Protein AF-A0A0C2BXF1-F1 (afdb_monomer_lite)

pLDDT: mean 70.42, std 20.25, range [36.38, 96.0]

Secondary structure (DSSP, 8-state):
----------PPP--PPPP-PPPP----PPP--------------------SS-SS-----HHHHHHTPEEEEEEETTEEEEEEE-SS---HHHHHHHHHHH-TTS-HHHHTSTT-EEEEE--GGG-EEEEEE--

InterPro domains:
  IPR051825 SRC Kinase Signaling Inhibitor [PTHR22741] (49-134)

Foldseek 3Di:
DDDDDDDDDDDDDDDDDDDDDDDDDDDDDDDDDDDDDDPPDDDDDDPPPDPPDDDDDDPDPPVVQQVQWAWAWEDEPNDIDIDIHGNDDPDVVSVLVRCVVGPVVDDSVNCPDPQWDWDWDDQDVNHTYIYIDHD

Structure (mmCIF, N/CA/C/O backbone):
data_AF-A0A0C2BXF1-F1
#
_entry.id   AF-A0A0C2BXF1-F1
#
loop_
_atom_site.group_PDB
_atom_site.id
_atom_site.type_symbol
_atom_site.label_atom_id
_atom_site.label_alt_id
_atom_site.label_comp_id
_atom_site.label_asym_id
_atom_site.label_entity_id
_atom_site.label_seq_id
_atom_site.pdbx_PDB_ins_code
_atom_site.Cartn_x
_atom_site.Cartn_y
_atom_site.Cartn_z
_atom_site.occupancy
_atom_site.B_iso_or_equiv
_atom_site.auth_seq_id
_atom_site.auth_comp_id
_atom_site.auth_asym_id
_atom_site.auth_atom_id
_atom_site.pdbx_PDB_model_num
ATOM 1 N N . ASN A 1 1 ? -12.250 -47.777 46.519 1.00 49.81 1 ASN A N 1
ATOM 2 C CA . ASN A 1 1 ? -12.717 -49.164 46.367 1.00 49.81 1 ASN A CA 1
ATOM 3 C C . ASN A 1 1 ? -14.149 -49.230 46.860 1.00 49.81 1 ASN A C 1
ATOM 5 O O . ASN A 1 1 ? -14.345 -49.564 48.015 1.00 49.81 1 ASN A O 1
ATOM 9 N N . ASP A 1 2 ? -15.099 -48.815 46.026 1.00 47.81 2 ASP A N 1
ATOM 10 C CA . ASP 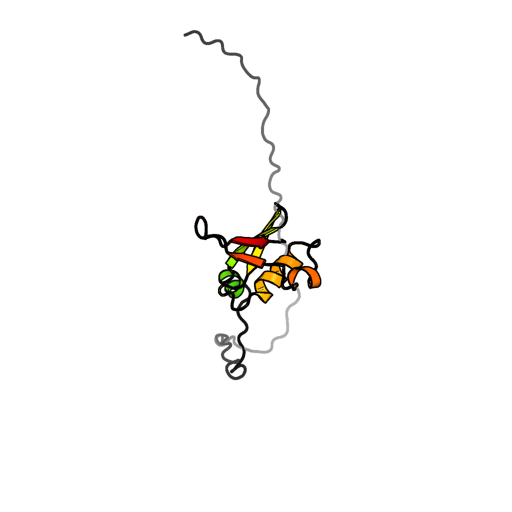A 1 2 ? -16.457 -49.367 46.002 1.00 47.81 2 ASP A CA 1
ATOM 11 C C . ASP A 1 2 ? -17.125 -48.892 44.705 1.00 47.81 2 ASP A C 1
ATOM 13 O O . ASP A 1 2 ? -17.024 -47.720 44.339 1.00 47.81 2 ASP A O 1
ATOM 17 N N . HIS A 1 3 ? -17.657 -49.844 43.951 1.00 48.81 3 HIS A N 1
ATOM 18 C CA . HIS A 1 3 ? -18.073 -49.737 42.558 1.00 48.81 3 HIS A CA 1
ATOM 19 C C . HIS A 1 3 ? -19.592 -49.927 42.554 1.00 48.81 3 HIS A C 1
ATOM 21 O O . HIS A 1 3 ? -20.060 -51.006 42.902 1.00 48.81 3 HIS A O 1
ATOM 27 N N . ALA A 1 4 ? -20.359 -48.898 42.189 1.00 52.78 4 ALA A N 1
ATOM 28 C CA . ALA A 1 4 ? -21.810 -49.002 42.044 1.00 52.78 4 ALA A CA 1
ATOM 29 C C . ALA A 1 4 ? -22.201 -48.688 40.598 1.00 52.78 4 ALA A C 1
ATOM 31 O O . ALA A 1 4 ? -22.367 -47.545 40.176 1.00 52.78 4 ALA A O 1
ATOM 32 N N . GLU A 1 5 ? -22.268 -49.785 39.861 1.00 48.28 5 GLU A N 1
ATOM 33 C CA . GLU A 1 5 ? -22.801 -50.001 38.528 1.00 48.28 5 GLU A CA 1
ATOM 34 C C . GLU A 1 5 ? -24.250 -49.496 38.418 1.00 48.28 5 GLU A C 1
ATOM 36 O O . GLU A 1 5 ? -25.149 -50.016 39.075 1.00 48.28 5 GLU A O 1
ATOM 41 N N . TYR A 1 6 ? -24.492 -48.495 37.568 1.00 50.34 6 TYR A N 1
ATOM 42 C CA . TYR A 1 6 ? -25.829 -48.215 37.046 1.00 50.34 6 TYR A CA 1
ATOM 43 C C . TYR A 1 6 ? -25.858 -48.599 35.570 1.00 50.34 6 TYR A C 1
ATOM 45 O O . TYR A 1 6 ? -25.174 -48.017 34.730 1.00 50.34 6 TYR A O 1
ATOM 53 N N . ALA A 1 7 ? -26.633 -49.646 35.302 1.00 50.22 7 ALA A N 1
ATOM 54 C CA . ALA A 1 7 ? -26.867 -50.240 34.002 1.00 50.22 7 ALA A CA 1
ATOM 55 C C . ALA A 1 7 ? -27.595 -49.267 33.057 1.00 50.22 7 ALA A C 1
ATOM 57 O O . ALA A 1 7 ? -28.683 -48.785 33.371 1.00 50.22 7 ALA A O 1
ATOM 58 N N . ASP A 1 8 ? -27.014 -49.032 31.879 1.00 52.44 8 ASP A N 1
ATOM 59 C CA . ASP A 1 8 ? -27.654 -48.331 30.764 1.00 52.44 8 ASP A CA 1
ATOM 60 C C . ASP A 1 8 ? -28.435 -49.341 29.893 1.00 52.44 8 ASP A C 1
ATOM 62 O O . ASP A 1 8 ? -27.859 -50.323 29.399 1.00 52.44 8 ASP A O 1
ATOM 66 N N . PRO A 1 9 ? -29.757 -49.178 29.715 1.00 50.72 9 PRO A N 1
ATOM 67 C CA . PRO A 1 9 ? -30.547 -50.093 28.908 1.00 50.72 9 PRO A CA 1
ATOM 68 C C . PRO A 1 9 ? -30.391 -49.817 27.403 1.00 50.72 9 PRO A C 1
ATOM 70 O O . PRO A 1 9 ? -31.024 -48.939 26.829 1.00 50.72 9 PRO A O 1
ATOM 73 N N . ARG A 1 10 ? -29.598 -50.684 26.760 1.00 45.69 10 ARG A N 1
ATOM 74 C CA . ARG A 1 10 ? -29.786 -51.254 25.407 1.00 45.69 10 ARG A CA 1
ATOM 75 C C . ARG A 1 10 ? -30.448 -50.339 24.359 1.00 45.69 10 ARG A C 1
ATOM 77 O O . ARG A 1 10 ? -31.653 -50.410 24.122 1.00 45.69 10 ARG A O 1
ATOM 84 N N . ARG A 1 11 ? -29.626 -49.621 23.588 1.00 49.88 11 ARG A N 1
ATOM 85 C CA . ARG A 1 11 ? -30.013 -49.126 22.254 1.00 49.88 11 ARG A CA 1
ATOM 86 C C . ARG A 1 11 ? -30.234 -50.301 21.284 1.00 49.88 11 ARG A C 1
ATOM 88 O O . ARG A 1 11 ? -29.333 -51.132 21.157 1.00 49.88 11 ARG A O 1
ATOM 95 N N . PRO A 1 12 ? -31.373 -50.386 20.575 1.00 51.47 12 PRO A N 1
ATOM 96 C CA . PRO A 1 12 ? -31.566 -51.394 19.545 1.00 51.47 12 PRO A CA 1
ATOM 97 C C . PRO A 1 12 ? -30.793 -51.081 18.257 1.00 51.47 12 PRO A C 1
ATOM 99 O O . PRO A 1 12 ? -30.512 -49.937 17.903 1.00 51.47 12 PRO A O 1
ATOM 102 N N . SER A 1 13 ? -30.461 -52.184 17.599 1.00 45.12 13 SER A N 1
ATOM 103 C CA . SER A 1 13 ? -29.580 -52.401 16.465 1.00 45.12 13 SER A CA 1
ATOM 104 C C . SER A 1 13 ? -29.807 -51.554 15.211 1.00 45.12 13 SER A C 1
ATOM 106 O O . SER A 1 13 ? -30.924 -51.264 14.794 1.00 45.12 13 SER A O 1
ATOM 108 N N . SER A 1 14 ? -28.667 -51.307 14.561 1.00 47.03 14 SER A N 1
ATOM 109 C CA . SER A 1 14 ? -28.439 -51.189 13.118 1.00 47.03 14 SER A CA 1
ATOM 110 C C . SER A 1 14 ? -29.540 -51.787 12.232 1.00 47.03 14 SER A C 1
ATOM 112 O O . SER A 1 14 ? -29.917 -52.948 12.382 1.00 47.03 14 SER A O 1
ATOM 114 N N . THR A 1 15 ? -29.986 -51.024 11.235 1.00 56.44 15 THR A N 1
ATOM 115 C CA . THR A 1 15 ? -30.627 -51.574 10.035 1.00 56.44 15 THR A CA 1
ATOM 116 C C . THR A 1 15 ? -30.033 -50.875 8.813 1.00 56.44 15 THR A C 1
ATOM 118 O O . THR A 1 15 ? -30.440 -49.778 8.443 1.00 56.44 15 THR A O 1
ATOM 121 N N . LEU A 1 16 ? -29.020 -51.501 8.210 1.00 61.50 16 LEU A N 1
ATOM 122 C CA . LEU A 1 16 ? -28.543 -51.170 6.865 1.00 61.50 16 LEU A CA 1
ATOM 123 C C . LEU A 1 16 ? -29.536 -51.746 5.839 1.00 61.50 16 LEU A C 1
ATOM 125 O O . LEU A 1 16 ? -29.845 -52.938 5.927 1.00 61.50 16 LEU A O 1
ATOM 129 N N . PRO A 1 17 ? -30.022 -50.979 4.848 1.00 52.97 17 PRO A N 1
ATOM 130 C CA . PRO A 1 17 ? -30.750 -51.567 3.735 1.00 52.97 17 PRO A CA 1
ATOM 131 C C . PRO A 1 17 ? -29.801 -52.367 2.827 1.00 52.97 17 PRO A C 1
ATOM 133 O O . PRO A 1 17 ? -28.731 -51.911 2.427 1.00 52.97 17 PRO A O 1
ATOM 136 N N . THR A 1 18 ? -30.233 -53.593 2.540 1.00 53.62 18 THR A N 1
ATOM 137 C CA . THR A 1 18 ? -29.572 -54.610 1.717 1.00 53.62 18 THR A CA 1
ATOM 138 C C . THR A 1 18 ? -29.554 -54.245 0.229 1.00 53.62 18 THR A C 1
ATOM 140 O O . THR A 1 18 ? -30.452 -53.586 -0.291 1.00 53.62 18 THR A O 1
ATOM 143 N N . MET A 1 19 ? -28.500 -54.717 -0.439 1.00 45.16 19 MET A N 1
ATOM 144 C CA . MET A 1 19 ? -28.177 -54.585 -1.859 1.00 45.16 19 MET A CA 1
ATOM 145 C C . MET A 1 19 ? -29.345 -54.927 -2.801 1.00 45.16 19 MET A C 1
ATOM 147 O O . MET A 1 19 ? -29.910 -56.016 -2.736 1.00 45.16 19 MET A O 1
ATOM 151 N N . GLY A 1 20 ? -29.641 -54.021 -3.738 1.00 46.59 20 GLY A N 1
ATOM 152 C CA . GLY A 1 20 ? -30.526 -54.263 -4.878 1.00 46.59 20 GLY A CA 1
ATOM 153 C C . GLY A 1 20 ? -29.725 -54.548 -6.148 1.00 46.59 20 GLY A C 1
ATOM 154 O O . GLY A 1 20 ? -29.276 -53.628 -6.831 1.00 46.59 20 GLY A O 1
ATOM 155 N N . THR A 1 21 ? -29.546 -55.828 -6.454 1.00 50.16 21 THR A N 1
ATOM 156 C CA . THR A 1 21 ? -28.947 -56.367 -7.680 1.00 50.16 21 THR A CA 1
ATOM 157 C C . THR A 1 21 ? -29.813 -55.997 -8.886 1.00 50.16 21 THR A C 1
ATOM 159 O O . THR A 1 21 ? -30.975 -56.390 -8.962 1.00 50.16 21 THR A O 1
ATOM 162 N N . ARG A 1 22 ? -29.266 -55.254 -9.854 1.00 54.56 22 ARG A N 1
ATOM 163 C CA . ARG A 1 22 ? -29.923 -55.033 -11.152 1.00 54.56 22 ARG A CA 1
ATOM 164 C C . ARG A 1 22 ? -29.382 -56.055 -12.158 1.00 54.56 22 ARG A C 1
ATOM 166 O O . ARG A 1 22 ? -28.181 -56.018 -12.424 1.00 54.56 22 ARG A O 1
ATOM 173 N N . PRO A 1 23 ? -30.206 -56.957 -12.717 1.00 49.56 23 PRO A N 1
ATOM 174 C CA . PRO A 1 23 ? -29.773 -57.830 -13.798 1.00 49.56 23 PRO A CA 1
ATOM 175 C C . PRO A 1 23 ? -29.682 -57.059 -15.124 1.00 49.56 23 PRO A C 1
ATOM 177 O O . PRO A 1 23 ? -30.568 -56.292 -15.496 1.00 49.56 23 PRO A O 1
ATOM 180 N N . ILE A 1 24 ? -28.572 -57.284 -15.820 1.00 56.16 24 ILE A N 1
ATOM 181 C CA . ILE A 1 24 ? -28.239 -56.780 -17.154 1.00 56.16 24 ILE A CA 1
ATOM 182 C C . ILE A 1 24 ? -28.901 -57.710 -18.177 1.00 56.16 24 ILE A C 1
ATOM 184 O O . ILE A 1 24 ? -28.545 -58.884 -18.252 1.00 56.16 24 ILE A O 1
ATOM 188 N N . THR A 1 25 ? -29.844 -57.211 -18.973 1.00 55.03 25 THR A N 1
ATOM 189 C CA . THR A 1 25 ? -30.370 -57.929 -20.149 1.00 55.03 25 THR A CA 1
ATOM 190 C C . THR A 1 25 ? -29.847 -57.291 -21.438 1.00 55.03 25 THR A C 1
ATOM 192 O O . THR A 1 25 ? -30.042 -56.089 -21.624 1.00 55.03 25 THR A O 1
ATOM 195 N N . PRO A 1 26 ? -29.215 -58.056 -22.348 1.00 50.94 26 PRO A N 1
ATOM 196 C CA . PRO A 1 26 ? -28.772 -57.548 -23.641 1.00 50.94 26 PRO A CA 1
ATOM 197 C C . PRO A 1 26 ? -29.914 -57.601 -24.669 1.00 50.94 26 PRO A C 1
ATOM 199 O O . PRO A 1 26 ? -30.506 -58.657 -24.890 1.00 50.94 26 PRO A O 1
ATOM 202 N N . VAL A 1 27 ? -30.202 -56.483 -25.346 1.00 49.12 27 VAL A N 1
ATOM 203 C CA . VAL A 1 27 ? -31.039 -56.479 -26.559 1.00 49.12 27 VAL A CA 1
ATOM 204 C C . VAL A 1 27 ? -30.138 -56.547 -27.791 1.00 49.12 27 VAL A C 1
ATOM 206 O O . VAL A 1 27 ? -29.368 -55.644 -28.102 1.00 49.12 27 VAL A O 1
ATOM 209 N N . ARG A 1 28 ? -30.250 -57.697 -28.453 1.00 43.97 28 ARG A N 1
ATOM 210 C CA . ARG A 1 28 ? -29.607 -58.156 -29.684 1.00 43.97 28 ARG A CA 1
ATOM 211 C C . ARG A 1 28 ? -30.207 -57.438 -30.903 1.00 43.97 28 ARG A C 1
ATOM 213 O O . ARG A 1 28 ? -31.381 -57.636 -31.201 1.00 43.97 28 ARG A O 1
ATOM 220 N N . GLY A 1 29 ? -29.404 -56.644 -31.612 1.00 47.19 29 GLY A N 1
ATOM 221 C CA . GLY A 1 29 ? -29.705 -56.170 -32.974 1.00 47.19 29 GLY A CA 1
ATOM 222 C C . GLY A 1 29 ? -29.330 -57.219 -34.039 1.00 47.19 29 GLY A C 1
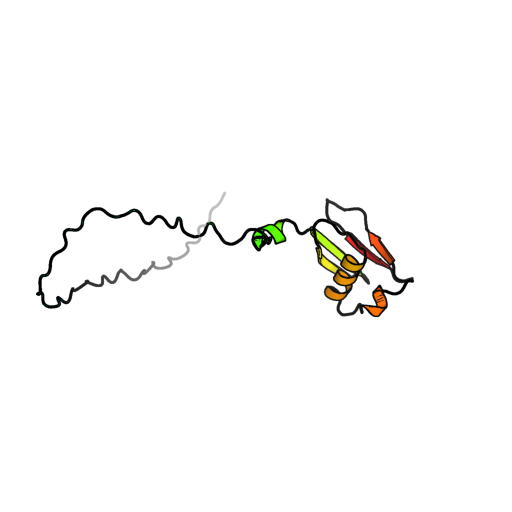ATOM 223 O O . GLY A 1 29 ? -28.547 -58.127 -33.737 1.00 47.19 29 GLY A O 1
ATOM 224 N N . PRO A 1 30 ? -29.894 -57.159 -35.262 1.00 47.53 30 PRO A N 1
ATOM 225 C CA . PRO A 1 30 ? -29.686 -58.178 -36.288 1.00 47.53 30 PRO A CA 1
ATOM 226 C C . PRO A 1 30 ? -28.323 -58.040 -36.984 1.00 47.53 30 PRO A C 1
ATOM 228 O O . PRO A 1 30 ? -27.786 -56.946 -37.138 1.00 47.53 30 PRO A O 1
ATOM 231 N N . ALA A 1 31 ? -27.780 -59.182 -37.406 1.00 44.47 31 ALA A N 1
ATOM 232 C CA . ALA A 1 31 ? -26.523 -59.317 -38.134 1.00 44.47 31 ALA A CA 1
ATOM 233 C C . ALA A 1 31 ? -26.726 -59.325 -39.664 1.00 44.47 31 ALA A C 1
ATOM 235 O O . ALA A 1 31 ? -27.786 -59.730 -40.135 1.00 44.47 31 ALA A O 1
ATOM 236 N N . GLN A 1 32 ? -25.626 -59.022 -40.372 1.00 44.72 32 GLN A N 1
ATOM 237 C CA . GLN A 1 32 ? -25.338 -59.036 -41.824 1.00 44.72 32 GLN A CA 1
ATOM 238 C C . GLN A 1 32 ? -25.293 -57.628 -42.437 1.00 44.72 32 GLN A C 1
ATOM 240 O O . GLN A 1 32 ? -26.271 -56.899 -42.459 1.00 44.72 32 GLN A O 1
ATOM 245 N N . THR A 1 33 ? -24.149 -57.174 -42.951 1.00 45.78 33 THR A N 1
ATOM 246 C CA . THR A 1 33 ? -23.499 -57.793 -44.115 1.00 45.78 33 THR A CA 1
ATOM 247 C C . THR A 1 33 ? -21.979 -57.592 -44.091 1.00 45.78 33 THR A C 1
ATOM 249 O O . THR A 1 33 ? -21.469 -56.558 -43.671 1.00 45.78 33 THR A O 1
ATOM 252 N N . GLN A 1 34 ? -21.283 -58.638 -44.527 1.00 50.25 34 GLN A N 1
ATOM 253 C CA . GLN A 1 34 ? -19.838 -58.794 -44.674 1.00 50.25 34 GLN A CA 1
ATOM 254 C C . GLN A 1 34 ? -19.264 -57.784 -45.674 1.00 50.25 34 GLN A C 1
ATOM 256 O O . GLN A 1 34 ? -19.795 -57.711 -46.770 1.00 50.25 34 GLN A O 1
ATOM 261 N N . PHE A 1 35 ? -18.151 -57.122 -45.350 1.00 36.38 35 PHE A N 1
ATOM 262 C CA . PHE A 1 35 ? -17.040 -56.870 -46.279 1.00 36.38 35 PHE A CA 1
ATOM 263 C C . PHE A 1 35 ? -15.745 -56.752 -45.466 1.00 36.38 35 PHE A C 1
ATOM 265 O O . PHE A 1 35 ? -15.751 -56.317 -44.317 1.00 36.38 35 PHE A O 1
ATOM 272 N N . GLY A 1 36 ? -14.676 -57.299 -46.037 1.00 44.19 36 GLY A N 1
ATOM 273 C CA . GLY A 1 36 ? -13.518 -57.805 -45.318 1.00 44.19 36 GLY A CA 1
ATOM 274 C C . GLY A 1 36 ? -12.580 -56.769 -44.707 1.00 44.19 36 GLY A C 1
ATOM 275 O O . GLY A 1 36 ? -12.608 -55.580 -45.005 1.00 44.19 36 GLY A O 1
ATOM 276 N N . GLY A 1 37 ? -11.700 -57.295 -43.864 1.00 40.50 37 GLY A N 1
ATOM 277 C CA . GLY A 1 37 ? -10.617 -56.556 -43.241 1.00 40.50 37 GLY A CA 1
ATOM 278 C C . GLY A 1 37 ? -10.123 -57.313 -42.022 1.00 40.50 37 GLY A C 1
ATOM 279 O O . GLY A 1 37 ? -10.674 -57.177 -40.936 1.00 40.50 37 GLY A O 1
ATOM 280 N N . SER A 1 38 ? -9.108 -58.149 -42.208 1.00 53.41 38 SER A N 1
ATOM 281 C CA . SER A 1 38 ? -8.296 -58.702 -41.125 1.00 53.41 38 SER A CA 1
ATOM 282 C C . SER A 1 38 ? -7.899 -57.585 -40.142 1.00 53.41 38 SER A C 1
ATOM 284 O O . SER A 1 38 ? -7.465 -56.530 -40.614 1.00 53.41 38 SER A O 1
ATOM 286 N N . PRO A 1 39 ? -7.959 -57.762 -38.807 1.00 47.47 39 PRO A N 1
ATOM 287 C CA . PRO A 1 39 ? -7.329 -56.821 -37.894 1.00 47.47 39 PRO A CA 1
ATOM 288 C C . PRO A 1 39 ? -5.824 -57.111 -37.887 1.00 47.47 39 PRO A C 1
ATOM 290 O O . PRO A 1 39 ? -5.300 -57.800 -37.014 1.00 47.47 39 PRO A O 1
ATOM 293 N N . SER A 1 40 ? -5.126 -56.622 -38.909 1.00 52.47 40 SER A N 1
ATOM 294 C CA . SER A 1 40 ? -3.677 -56.478 -38.854 1.00 52.47 40 SER A CA 1
ATOM 295 C C . SER A 1 40 ? -3.351 -55.451 -37.774 1.00 52.47 40 SER A C 1
ATOM 297 O O . SER A 1 40 ? -3.829 -54.323 -37.833 1.00 52.47 40 SER A O 1
ATOM 299 N N . THR A 1 41 ? -2.572 -55.894 -36.788 1.00 61.72 41 THR A N 1
ATOM 300 C CA . THR A 1 41 ? -1.591 -55.135 -36.003 1.00 61.72 41 THR A CA 1
ATOM 301 C C . THR A 1 41 ? -1.927 -53.665 -35.749 1.00 61.72 41 THR A C 1
ATOM 303 O O . THR A 1 41 ? -1.788 -52.826 -36.633 1.00 61.72 41 THR A O 1
ATOM 306 N N . MET A 1 42 ? -2.271 -53.337 -34.500 1.00 57.88 42 MET A N 1
ATOM 307 C CA . MET A 1 42 ? -2.342 -51.954 -34.020 1.00 57.88 42 MET A CA 1
ATOM 308 C C . MET A 1 42 ? -1.099 -51.159 -34.466 1.00 57.88 42 MET A C 1
ATOM 310 O O . MET A 1 42 ? 0.006 -51.486 -34.021 1.00 57.88 42 MET A O 1
ATOM 314 N N . PRO A 1 43 ? -1.228 -50.084 -35.263 1.00 55.34 43 PRO A N 1
ATOM 315 C CA . PRO A 1 43 ? -0.219 -49.048 -35.267 1.00 55.34 43 PRO A CA 1
ATOM 316 C C . PRO A 1 43 ? -0.383 -48.307 -33.943 1.00 55.34 43 PRO A C 1
ATOM 318 O O . PRO A 1 43 ? -1.384 -47.632 -33.698 1.00 55.34 43 PRO A O 1
ATOM 321 N N . ARG A 1 44 ? 0.600 -48.508 -33.067 1.00 52.66 44 ARG A N 1
ATOM 322 C CA . ARG A 1 44 ? 0.931 -47.641 -31.938 1.00 52.66 44 ARG A CA 1
ATOM 323 C C . ARG A 1 44 ? 0.656 -46.194 -32.345 1.00 52.66 44 ARG A C 1
ATOM 325 O O . ARG A 1 44 ? 1.309 -45.678 -33.247 1.00 52.66 44 ARG A O 1
ATOM 332 N N . TRP A 1 45 ? -0.342 -45.571 -31.726 1.00 53.12 45 TRP A N 1
ATOM 333 C CA . TRP A 1 45 ? -0.600 -44.152 -31.906 1.00 53.12 45 TRP A CA 1
ATOM 334 C C . TRP A 1 45 ? 0.652 -43.413 -31.416 1.00 53.12 45 TRP A C 1
ATOM 336 O O . TRP A 1 45 ? 0.963 -43.383 -30.231 1.00 53.12 45 TRP A O 1
ATOM 346 N N . GLU A 1 46 ? 1.440 -42.896 -32.349 1.00 55.59 46 GLU A N 1
ATOM 347 C CA . GLU A 1 46 ? 2.498 -41.938 -32.066 1.00 55.59 46 GLU A CA 1
ATOM 348 C C . GLU A 1 46 ? 1.940 -40.562 -32.417 1.00 55.59 46 GLU A C 1
ATOM 350 O O . GLU A 1 46 ? 1.763 -40.263 -33.599 1.00 55.59 46 GLU A O 1
ATOM 355 N N . PRO A 1 47 ? 1.664 -39.682 -31.445 1.00 47.69 47 PRO A N 1
ATOM 356 C CA . PRO A 1 47 ? 1.465 -38.282 -31.743 1.00 47.69 47 PRO A CA 1
ATOM 357 C C . PRO A 1 47 ? 2.844 -37.618 -31.806 1.00 47.69 47 PRO A C 1
ATOM 359 O O . PRO A 1 47 ? 3.148 -36.725 -31.025 1.00 47.69 47 PRO A O 1
ATOM 362 N N . ASN A 1 48 ? 3.694 -38.053 -32.744 1.00 51.97 48 ASN A N 1
ATOM 363 C CA . ASN A 1 48 ? 4.860 -37.271 -33.140 1.00 51.97 48 ASN A CA 1
ATOM 364 C C . ASN A 1 48 ? 4.454 -36.372 -34.309 1.00 51.97 48 ASN A C 1
ATOM 366 O O . ASN A 1 48 ? 4.759 -36.639 -35.472 1.00 51.97 48 ASN A O 1
ATOM 370 N N . ARG A 1 49 ? 3.642 -35.351 -34.013 1.00 53.12 49 ARG A N 1
ATOM 371 C CA . ARG A 1 49 ? 3.241 -34.369 -35.025 1.00 53.12 49 ARG A CA 1
ATOM 372 C C . ARG A 1 49 ? 2.876 -33.005 -34.450 1.00 53.12 49 ARG A C 1
ATOM 374 O O . ARG A 1 49 ? 1.847 -32.454 -34.813 1.00 53.12 49 ARG A O 1
ATOM 381 N N . THR A 1 50 ? 3.752 -32.440 -33.617 1.00 49.47 50 THR A N 1
ATOM 382 C CA . THR A 1 50 ? 3.696 -30.998 -33.310 1.00 49.47 50 THR A CA 1
ATOM 383 C C . THR A 1 50 ? 5.073 -30.401 -32.987 1.00 49.47 50 THR A C 1
ATOM 385 O O . THR A 1 50 ? 5.219 -29.646 -32.041 1.00 49.47 50 THR A O 1
ATOM 388 N N . GLU A 1 51 ? 6.106 -30.718 -33.769 1.00 52.09 51 GLU A N 1
ATOM 389 C CA . GLU A 1 51 ? 7.478 -30.212 -33.550 1.00 52.09 51 GLU A CA 1
ATOM 390 C C . GLU A 1 51 ? 7.858 -29.078 -34.526 1.00 52.09 51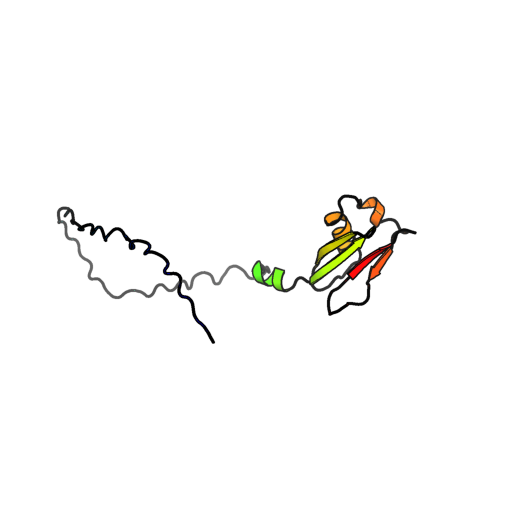 GLU A C 1
ATOM 392 O O . GLU A 1 51 ? 8.995 -29.009 -34.966 1.00 52.09 51 GLU A O 1
ATOM 397 N N . HIS A 1 52 ? 6.934 -28.193 -34.931 1.00 52.59 52 HIS A N 1
ATOM 398 C CA . HIS A 1 52 ? 7.296 -27.068 -35.827 1.00 52.59 52 HIS A CA 1
ATOM 399 C C . HIS A 1 52 ? 6.599 -25.723 -35.565 1.00 52.59 52 HIS A C 1
ATOM 401 O O . HIS A 1 52 ? 6.747 -24.796 -36.355 1.00 52.59 52 HIS A O 1
ATOM 407 N N . PHE A 1 53 ? 5.912 -25.571 -34.435 1.00 50.34 53 PHE A N 1
ATOM 408 C CA . PHE A 1 53 ? 5.421 -24.289 -33.916 1.00 50.34 53 PHE A CA 1
ATOM 409 C C . PHE A 1 53 ? 5.373 -24.502 -32.396 1.00 50.34 53 PHE A C 1
ATOM 411 O O . PHE A 1 53 ? 4.556 -25.282 -31.938 1.00 50.34 53 PHE A O 1
ATOM 418 N N . LEU A 1 54 ? 6.315 -24.056 -31.568 1.00 49.06 54 LEU A N 1
ATOM 419 C CA . LEU A 1 54 ? 6.513 -22.673 -31.159 1.00 49.06 54 LEU A CA 1
ATOM 420 C C . LEU A 1 54 ? 7.938 -22.533 -30.607 1.00 49.06 54 LEU A C 1
ATOM 422 O O . LEU A 1 54 ? 8.232 -22.839 -29.453 1.00 49.06 54 LEU A O 1
ATOM 426 N N . LYS A 1 55 ? 8.837 -22.047 -31.454 1.00 51.88 55 LYS A N 1
ATOM 427 C CA . LYS A 1 55 ? 10.022 -21.343 -30.989 1.00 51.88 55 LYS A CA 1
ATOM 428 C C . LYS A 1 55 ? 9.518 -19.946 -30.619 1.00 51.88 55 LYS A C 1
ATOM 430 O O . LYS A 1 55 ? 8.941 -19.284 -31.479 1.00 51.88 55 LYS A O 1
ATOM 435 N N . ASN A 1 56 ? 9.742 -19.545 -29.367 1.00 51.75 56 ASN A N 1
ATOM 436 C CA . ASN A 1 56 ? 9.523 -18.210 -28.783 1.00 51.75 56 ASN A CA 1
ATOM 437 C C . ASN A 1 56 ? 8.170 -18.026 -28.066 1.00 51.75 56 ASN A C 1
ATOM 439 O O . ASN A 1 56 ? 7.141 -17.832 -28.706 1.00 51.75 56 ASN A O 1
ATOM 443 N N . GLY A 1 57 ? 8.202 -17.988 -26.731 1.00 47.25 57 GLY A N 1
ATOM 444 C CA . GLY A 1 57 ? 7.104 -17.462 -25.917 1.00 47.25 57 GLY A CA 1
ATOM 445 C C . GLY A 1 57 ? 6.860 -18.269 -24.652 1.00 47.25 57 GLY A C 1
ATOM 446 O O . GLY A 1 57 ? 6.183 -19.287 -24.678 1.00 47.25 57 GLY A O 1
ATOM 447 N N . GLU A 1 58 ? 7.419 -17.801 -23.545 1.00 48.41 58 GLU A N 1
ATOM 448 C CA . GLU A 1 58 ? 7.178 -18.287 -22.191 1.00 48.41 58 GLU A CA 1
ATOM 449 C C . GLU A 1 58 ? 5.683 -18.260 -21.824 1.00 48.41 58 GLU A C 1
ATOM 451 O O . GLU A 1 58 ? 5.163 -17.256 -21.346 1.00 48.41 58 GLU A O 1
ATOM 456 N N . TYR A 1 59 ? 4.967 -19.370 -21.980 1.00 48.41 59 TYR A N 1
ATOM 457 C CA . TYR A 1 59 ? 3.766 -19.620 -21.179 1.00 48.41 59 TYR A CA 1
ATOM 458 C C . TYR A 1 59 ? 4.204 -20.437 -19.973 1.00 48.41 59 TYR A C 1
ATOM 460 O O . TYR A 1 59 ? 4.227 -21.670 -19.983 1.00 48.41 59 TYR A O 1
ATOM 468 N N . ALA A 1 60 ? 4.605 -19.714 -18.929 1.00 54.41 60 ALA A N 1
ATOM 469 C CA . ALA A 1 60 ? 4.737 -20.274 -17.601 1.00 54.41 60 ALA A CA 1
ATOM 470 C C . ALA A 1 60 ? 3.425 -20.991 -17.248 1.00 54.41 60 ALA A C 1
ATOM 472 O O . ALA A 1 60 ? 2.358 -20.382 -17.191 1.00 54.41 60 ALA A O 1
ATOM 473 N N . THR A 1 61 ? 3.501 -22.304 -17.036 1.00 50.88 61 THR A N 1
ATOM 474 C CA . THR A 1 61 ? 2.451 -23.086 -16.372 1.00 50.88 61 THR A CA 1
ATOM 475 C C . THR A 1 61 ? 1.941 -22.289 -15.159 1.00 50.88 61 THR A C 1
ATOM 477 O O . THR A 1 61 ? 2.773 -21.936 -14.320 1.00 50.88 61 THR A O 1
ATOM 480 N N . PRO A 1 62 ? 0.629 -22.011 -15.016 1.00 55.91 62 PRO A N 1
ATOM 481 C CA . PRO A 1 62 ? 0.109 -21.092 -13.994 1.00 55.91 62 PRO A CA 1
ATOM 482 C C . PRO A 1 62 ? 0.432 -21.512 -12.549 1.00 55.91 62 PRO A C 1
ATOM 484 O O . PRO A 1 62 ? 0.429 -20.671 -11.659 1.00 55.91 62 PRO A O 1
ATOM 487 N N . GLY A 1 63 ? 0.761 -22.791 -12.320 1.00 53.66 63 GLY A N 1
ATOM 488 C CA . GLY A 1 63 ? 1.284 -23.276 -11.038 1.00 53.66 63 GLY A CA 1
ATOM 489 C C . GLY A 1 63 ? 2.654 -22.682 -10.696 1.00 53.66 63 GLY A C 1
ATOM 490 O O . GLY A 1 63 ? 2.775 -21.973 -9.701 1.00 53.66 63 GLY A O 1
ATOM 491 N N . ARG A 1 64 ? 3.650 -22.853 -11.584 1.00 57.91 64 ARG A N 1
ATOM 492 C CA . ARG A 1 64 ? 5.050 -22.462 -11.316 1.00 57.91 64 ARG A CA 1
ATOM 493 C C . ARG A 1 64 ? 5.228 -20.970 -11.057 1.00 57.91 64 ARG A C 1
ATOM 495 O O . ARG A 1 64 ? 6.132 -20.590 -10.322 1.00 57.91 64 ARG A O 1
ATOM 502 N N . GLN A 1 65 ? 4.383 -20.132 -11.659 1.00 58.78 65 GLN A N 1
ATOM 503 C CA . GLN A 1 65 ? 4.455 -18.685 -11.471 1.00 58.78 65 GLN A CA 1
ATOM 504 C C . GLN A 1 65 ? 4.018 -18.265 -10.060 1.00 58.78 65 GLN A C 1
ATOM 506 O O . GLN A 1 65 ? 4.563 -17.301 -9.531 1.00 58.78 65 GLN A O 1
ATOM 511 N N . LEU A 1 66 ? 3.077 -18.985 -9.434 1.00 59.75 66 LEU A N 1
ATOM 512 C CA . LEU A 1 66 ? 2.632 -18.695 -8.067 1.00 59.75 66 LEU A CA 1
ATOM 513 C C . LEU A 1 66 ? 3.651 -19.166 -7.021 1.00 59.75 66 LEU A C 1
ATOM 515 O O . LEU A 1 66 ? 3.848 -18.497 -6.011 1.00 59.75 66 LEU A O 1
ATOM 519 N N . GLU A 1 67 ? 4.327 -20.289 -7.283 1.00 64.75 67 GLU A N 1
ATOM 520 C CA . GLU A 1 67 ? 5.369 -20.855 -6.408 1.00 64.75 67 GLU A CA 1
ATOM 521 C C . GLU A 1 67 ? 6.612 -19.964 -6.287 1.00 64.75 67 GLU A C 1
ATOM 523 O O . GLU A 1 67 ? 7.406 -20.131 -5.365 1.00 64.75 67 GLU A O 1
ATOM 528 N N . GLN A 1 68 ? 6.764 -18.990 -7.184 1.00 75.88 68 GLN A N 1
ATOM 529 C CA . GLN A 1 68 ? 7.835 -17.999 -7.143 1.00 75.88 68 GLN A CA 1
ATOM 530 C C . GLN A 1 68 ? 7.408 -16.678 -6.490 1.00 75.88 68 GLN A C 1
ATOM 532 O O . GLN A 1 68 ? 8.228 -15.775 -6.396 1.00 75.88 68 GLN A O 1
ATOM 537 N N . MET A 1 69 ? 6.157 -16.511 -6.053 1.00 87.56 69 MET A N 1
ATOM 538 C CA . MET A 1 69 ? 5.703 -15.250 -5.461 1.00 87.56 69 MET A CA 1
ATOM 539 C C . MET A 1 69 ? 6.021 -15.161 -3.963 1.00 87.56 69 MET A C 1
ATOM 541 O O . MET A 1 69 ? 5.867 -16.125 -3.215 1.00 87.56 69 MET A O 1
ATOM 545 N N . ASN A 1 70 ? 6.375 -13.964 -3.500 1.00 88.31 70 ASN A N 1
ATOM 546 C CA . ASN A 1 70 ? 6.592 -13.673 -2.090 1.00 88.31 70 ASN A CA 1
ATOM 547 C C . ASN A 1 70 ? 5.293 -13.252 -1.401 1.00 88.31 70 ASN A C 1
ATOM 549 O O . ASN A 1 70 ? 4.580 -12.353 -1.857 1.00 88.31 70 ASN A O 1
ATOM 553 N N . VAL A 1 71 ? 5.025 -13.859 -0.244 1.00 91.06 71 VAL A N 1
ATOM 554 C CA . VAL A 1 71 ? 4.013 -13.364 0.693 1.00 91.06 71 VAL A CA 1
ATOM 555 C C . VAL A 1 71 ? 4.633 -12.236 1.507 1.00 91.06 71 VAL A C 1
ATOM 557 O O . VAL A 1 71 ? 5.628 -12.442 2.202 1.00 91.06 71 VAL A O 1
ATOM 560 N N . VAL A 1 72 ? 4.022 -11.059 1.441 1.00 92.25 72 VAL A N 1
ATOM 561 C CA . VAL A 1 72 ? 4.454 -9.871 2.180 1.00 92.25 72 VAL A CA 1
ATOM 562 C C . VAL A 1 72 ? 3.310 -9.329 3.027 1.00 92.25 72 VAL A C 1
ATOM 564 O O . VAL A 1 72 ? 2.135 -9.632 2.789 1.00 92.25 72 VAL A O 1
ATOM 567 N N . PHE A 1 73 ? 3.655 -8.505 4.005 1.00 94.25 73 PHE A N 1
ATOM 568 C CA . PHE A 1 73 ? 2.710 -7.829 4.877 1.00 94.25 73 PHE A CA 1
ATOM 569 C C . PHE A 1 73 ? 2.859 -6.322 4.697 1.00 94.25 73 PHE A C 1
ATOM 571 O O . PHE A 1 73 ? 3.966 -5.794 4.692 1.00 94.25 73 PHE A O 1
ATOM 578 N N . LEU A 1 74 ? 1.738 -5.645 4.497 1.00 95.38 74 LEU A N 1
ATOM 579 C CA . LEU A 1 74 ? 1.649 -4.203 4.325 1.00 95.38 74 LEU A CA 1
ATOM 580 C C . LEU A 1 74 ? 0.951 -3.633 5.556 1.00 95.38 74 LEU A C 1
ATOM 582 O O . LEU A 1 74 ? -0.124 -4.122 5.903 1.00 95.38 74 LEU A O 1
ATOM 586 N N . GLN A 1 75 ? 1.533 -2.628 6.196 1.00 94.75 75 GLN A N 1
ATOM 587 C CA . GLN A 1 75 ? 0.981 -1.956 7.367 1.00 94.75 75 GLN A CA 1
ATOM 588 C C . GLN A 1 75 ? 0.678 -0.496 7.036 1.00 94.75 75 GLN A C 1
ATOM 590 O O . GLN A 1 75 ? 1.540 0.215 6.523 1.00 94.75 75 GLN A O 1
ATOM 595 N N . ALA A 1 76 ? -0.541 -0.054 7.331 1.00 93.19 76 ALA A N 1
ATOM 596 C CA . ALA A 1 76 ? -0.938 1.345 7.243 1.00 93.19 76 ALA A CA 1
ATOM 597 C C . ALA A 1 76 ? -2.028 1.642 8.280 1.00 93.19 76 ALA A C 1
ATOM 599 O O . ALA A 1 76 ? -3.004 0.900 8.352 1.00 93.19 76 ALA A O 1
ATOM 600 N N . ASN A 1 77 ? -1.896 2.735 9.040 1.00 89.75 77 ASN A N 1
ATOM 601 C CA . ASN A 1 77 ? -2.875 3.157 10.058 1.00 89.75 77 ASN A CA 1
ATOM 602 C C . ASN A 1 77 ? -3.264 2.029 11.042 1.00 89.75 77 ASN A C 1
ATOM 604 O O . ASN A 1 77 ? -4.446 1.726 11.194 1.00 89.75 77 ASN A O 1
ATOM 608 N N . ASP A 1 78 ? -2.273 1.348 11.630 1.00 89.50 78 ASP A N 1
ATOM 609 C CA . ASP A 1 78 ? -2.444 0.171 12.510 1.00 89.50 78 ASP A CA 1
ATOM 610 C C . ASP A 1 78 ? -3.134 -1.055 11.868 1.00 89.50 78 ASP A C 1
ATOM 612 O O . ASP A 1 78 ? -3.318 -2.091 12.511 1.00 89.50 78 ASP A O 1
ATOM 616 N N . GLU A 1 79 ? -3.477 -0.995 10.579 1.00 93.88 79 GLU A N 1
A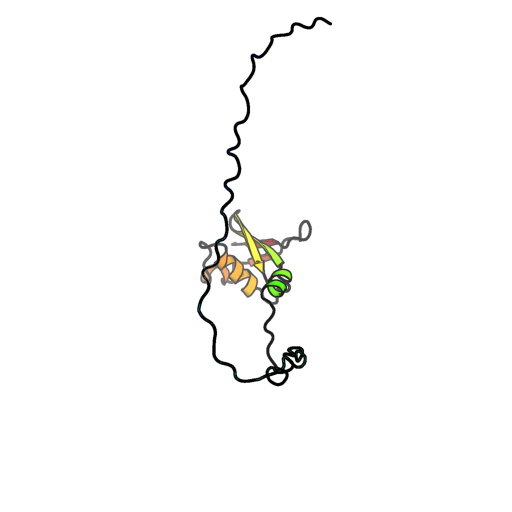TOM 617 C CA . GLU A 1 79 ? -4.053 -2.107 9.834 1.00 93.88 79 GLU A CA 1
ATOM 618 C C . GLU A 1 79 ? -2.959 -2.854 9.061 1.00 93.88 79 GLU A C 1
ATOM 620 O O . GLU A 1 79 ? -2.207 -2.269 8.280 1.00 93.88 79 GLU A O 1
ATOM 625 N N . VAL A 1 80 ? -2.896 -4.177 9.244 1.00 94.94 80 VAL A N 1
ATOM 626 C CA . VAL A 1 80 ? -1.950 -5.055 8.543 1.00 94.94 80 VAL A CA 1
ATOM 627 C C . VAL A 1 80 ? -2.691 -5.938 7.545 1.00 94.94 80 VAL A C 1
ATOM 629 O O . VAL A 1 80 ? -3.633 -6.650 7.898 1.00 94.94 80 VAL A O 1
ATOM 632 N N . LYS A 1 81 ? -2.225 -5.954 6.294 1.00 95.38 81 LYS A N 1
ATOM 633 C CA . LYS A 1 81 ? -2.771 -6.788 5.218 1.00 95.38 81 LYS A CA 1
ATOM 634 C C . LYS A 1 81 ? -1.706 -7.637 4.556 1.00 95.38 81 LYS A C 1
ATOM 636 O O . LYS A 1 81 ? -0.587 -7.196 4.325 1.00 95.38 81 LYS A O 1
ATOM 641 N N . ARG A 1 82 ? -2.083 -8.861 4.188 1.00 95.38 82 ARG A N 1
ATOM 642 C CA . ARG A 1 82 ? -1.240 -9.745 3.377 1.00 95.38 82 ARG A CA 1
ATOM 643 C C . ARG A 1 82 ? -1.393 -9.413 1.902 1.00 95.38 82 ARG A C 1
ATOM 645 O O . ARG A 1 82 ? -2.513 -9.311 1.405 1.00 95.38 82 ARG A O 1
ATOM 652 N N . ALA A 1 83 ? -0.270 -9.321 1.207 1.00 94.19 83 ALA A N 1
ATOM 653 C CA . ALA A 1 83 ? -0.210 -9.158 -0.235 1.00 94.19 83 ALA A CA 1
ATOM 654 C C . ALA A 1 83 ? 0.753 -10.178 -0.848 1.00 94.19 83 ALA A C 1
ATOM 656 O O . ALA A 1 83 ? 1.613 -10.744 -0.170 1.00 94.19 83 ALA A O 1
ATOM 657 N N . ILE A 1 84 ? 0.582 -10.415 -2.144 1.00 92.19 84 ILE A N 1
ATOM 658 C CA . ILE A 1 84 ? 1.462 -11.266 -2.933 1.00 92.19 84 ILE A CA 1
ATOM 659 C C . ILE A 1 84 ? 2.235 -10.360 -3.886 1.00 92.19 84 ILE A C 1
ATOM 661 O O . ILE A 1 84 ? 1.629 -9.628 -4.675 1.00 92.19 84 ILE A O 1
ATOM 665 N N . LEU A 1 85 ? 3.560 -10.389 -3.784 1.00 91.12 85 LEU A N 1
ATOM 666 C CA . LEU A 1 85 ? 4.468 -9.672 -4.670 1.00 91.12 85 LEU A CA 1
ATOM 667 C C . LEU A 1 85 ? 5.342 -10.662 -5.448 1.00 91.12 85 LEU A C 1
ATOM 669 O O . LEU A 1 85 ? 5.517 -11.801 -5.013 1.00 91.12 85 LEU A O 1
ATOM 673 N N . PRO A 1 86 ? 5.901 -10.256 -6.598 1.00 89.81 86 PRO A N 1
ATOM 674 C CA . PRO A 1 86 ? 6.957 -11.016 -7.256 1.00 89.81 86 PRO A CA 1
ATOM 675 C C . PRO A 1 86 ? 8.130 -11.321 -6.301 1.00 89.81 86 PRO A C 1
ATOM 677 O O . PRO A 1 86 ? 8.310 -10.616 -5.302 1.00 89.81 86 PRO A O 1
ATOM 680 N N . PRO A 1 87 ? 8.943 -12.351 -6.602 1.00 84.94 87 PRO A N 1
ATOM 681 C CA . PRO A 1 87 ? 10.077 -12.745 -5.763 1.00 84.94 87 PRO A CA 1
ATOM 682 C C . PRO A 1 87 ? 11.100 -11.619 -5.598 1.00 84.94 87 PRO A C 1
ATOM 684 O O . PRO A 1 87 ? 11.744 -11.496 -4.559 1.00 84.94 87 PRO A O 1
ATOM 687 N N . GLU A 1 88 ? 11.232 -10.784 -6.624 1.00 85.88 88 GLU A N 1
ATOM 688 C CA . GLU A 1 88 ? 12.146 -9.659 -6.647 1.00 85.88 88 GLU A CA 1
ATOM 689 C C . GLU A 1 88 ? 11.366 -8.370 -6.915 1.00 85.88 88 GLU A C 1
ATOM 691 O O . GLU A 1 88 ? 10.655 -8.227 -7.913 1.00 85.88 88 GLU A O 1
ATOM 696 N N . VAL A 1 89 ? 11.471 -7.421 -5.986 1.00 86.12 89 VAL A N 1
ATOM 697 C CA . VAL A 1 89 ? 10.831 -6.110 -6.102 1.00 86.12 89 VAL A CA 1
ATOM 698 C C . VAL A 1 89 ? 11.836 -5.144 -6.721 1.00 86.12 89 VAL A C 1
ATOM 700 O O . VAL A 1 89 ? 12.700 -4.607 -6.035 1.00 86.12 89 VAL A O 1
ATOM 703 N N . HIS A 1 90 ? 11.714 -4.901 -8.025 1.00 85.50 90 HIS A N 1
ATOM 704 C CA . HIS A 1 90 ? 12.632 -4.017 -8.759 1.00 85.50 90 HIS A CA 1
ATOM 705 C C . HIS A 1 90 ? 12.307 -2.523 -8.623 1.00 85.50 90 HIS A C 1
ATOM 707 O O . HIS A 1 90 ? 13.074 -1.672 -9.075 1.00 85.50 90 HIS A O 1
ATOM 713 N N . SER A 1 91 ? 11.135 -2.168 -8.086 1.00 90.12 91 SER A N 1
ATOM 714 C CA . SER A 1 91 ? 10.686 -0.773 -8.027 1.00 90.12 91 SER A CA 1
ATOM 715 C C . SER A 1 91 ? 9.721 -0.534 -6.877 1.00 90.12 91 SER A C 1
ATOM 717 O O . SER A 1 91 ? 8.846 -1.360 -6.608 1.00 90.12 91 SER A O 1
ATOM 719 N N . LEU A 1 92 ? 9.826 0.644 -6.259 1.00 90.69 92 LEU A N 1
ATOM 720 C CA . LEU A 1 92 ? 8.941 1.060 -5.173 1.00 90.69 92 LEU A CA 1
ATOM 721 C C . LEU A 1 92 ? 7.474 1.129 -5.616 1.00 90.69 92 LEU A C 1
ATOM 723 O O . LEU A 1 92 ? 6.583 0.794 -4.840 1.00 90.69 92 LEU A O 1
ATOM 727 N N . ASP A 1 93 ? 7.224 1.477 -6.879 1.00 92.19 93 ASP A N 1
ATOM 728 C CA . ASP A 1 93 ? 5.876 1.531 -7.448 1.00 92.19 93 ASP A CA 1
ATOM 729 C C . ASP A 1 93 ? 5.130 0.199 -7.348 1.00 92.19 93 ASP A C 1
ATOM 731 O O . ASP A 1 93 ? 3.917 0.197 -7.161 1.00 92.19 93 ASP A O 1
ATOM 735 N N . GLN A 1 94 ? 5.824 -0.945 -7.386 1.00 92.81 94 GLN A N 1
ATOM 736 C CA . GLN A 1 94 ? 5.169 -2.241 -7.179 1.00 92.81 94 GLN A CA 1
ATOM 737 C C . GLN A 1 94 ? 4.594 -2.361 -5.766 1.00 92.81 94 GLN A C 1
ATOM 739 O O . GLN A 1 94 ? 3.469 -2.838 -5.590 1.00 92.81 94 GLN A O 1
ATOM 744 N N . VAL A 1 95 ? 5.347 -1.890 -4.770 1.00 93.62 95 VAL A N 1
ATOM 745 C CA . VAL A 1 95 ? 4.917 -1.869 -3.370 1.00 93.62 95 VAL A CA 1
ATOM 746 C C . VAL A 1 95 ? 3.799 -0.847 -3.191 1.00 93.62 95 VAL A C 1
ATOM 748 O O . VAL A 1 95 ? 2.753 -1.184 -2.638 1.00 93.62 95 VAL A O 1
ATOM 751 N N . LYS A 1 96 ? 3.945 0.363 -3.748 1.00 94.19 96 LYS A N 1
ATOM 752 C CA . LYS A 1 96 ? 2.895 1.395 -3.704 1.00 94.19 96 LYS A CA 1
ATOM 753 C C . LYS A 1 96 ? 1.589 0.896 -4.320 1.00 94.19 96 LYS A C 1
ATOM 755 O O . LYS A 1 96 ? 0.520 1.041 -3.733 1.00 94.19 96 LYS A O 1
ATOM 760 N N . MET A 1 97 ? 1.663 0.216 -5.461 1.00 94.81 97 MET A N 1
ATOM 761 C CA . MET A 1 97 ? 0.484 -0.379 -6.081 1.00 94.81 97 MET A CA 1
ATOM 762 C C . MET A 1 97 ? -0.100 -1.538 -5.273 1.00 94.81 97 MET A C 1
ATOM 764 O O . MET A 1 97 ? -1.293 -1.817 -5.381 1.00 94.81 97 MET A O 1
ATOM 768 N N . ALA A 1 98 ? 0.697 -2.246 -4.474 1.00 95.31 98 ALA A N 1
ATOM 769 C CA . ALA A 1 98 ? 0.172 -3.236 -3.540 1.00 95.31 98 ALA A CA 1
ATOM 770 C C . ALA A 1 98 ? -0.618 -2.575 -2.401 1.00 95.31 98 ALA A C 1
ATOM 772 O O . ALA A 1 98 ? -1.704 -3.057 -2.087 1.00 95.31 98 ALA A O 1
ATOM 773 N N . PHE A 1 99 ? -0.160 -1.435 -1.872 1.00 95.88 99 PHE A N 1
ATOM 774 C CA . PHE A 1 99 ? -0.912 -0.655 -0.882 1.00 95.88 99 PHE A CA 1
ATOM 775 C C . PHE A 1 99 ? -2.260 -0.174 -1.427 1.00 95.88 99 PHE A C 1
ATOM 777 O O . PHE A 1 99 ? -3.284 -0.440 -0.807 1.00 95.88 99 PHE A O 1
ATOM 784 N N . VAL A 1 100 ? -2.293 0.434 -2.616 1.00 96.00 100 VAL A N 1
ATOM 785 C CA . VAL A 1 100 ? -3.554 0.895 -3.240 1.00 96.00 100 VAL A CA 1
ATOM 786 C C . VAL A 1 100 ? -4.535 -0.264 -3.462 1.00 96.00 100 VAL A C 1
ATOM 788 O O . VAL A 1 100 ? -5.744 -0.101 -3.329 1.00 96.00 100 VAL A O 1
ATOM 791 N N . ARG A 1 101 ? -4.026 -1.459 -3.794 1.00 95.06 101 ARG A N 1
ATOM 792 C CA . ARG A 1 101 ? -4.857 -2.660 -3.983 1.00 95.06 101 ARG A CA 1
ATOM 793 C C . ARG A 1 101 ? -5.357 -3.251 -2.666 1.00 95.06 101 ARG A C 1
ATOM 795 O O . ARG A 1 101 ? -6.479 -3.744 -2.617 1.00 95.06 101 ARG A O 1
ATOM 802 N N . ALA A 1 102 ? -4.532 -3.246 -1.622 1.00 95.81 102 ALA A N 1
ATOM 803 C CA . ALA A 1 102 ? -4.871 -3.838 -0.332 1.00 95.81 102 ALA A CA 1
ATOM 804 C C . ALA A 1 102 ? -5.756 -2.912 0.520 1.00 95.81 102 ALA A C 1
ATOM 806 O O . ALA A 1 102 ? -6.647 -3.387 1.229 1.00 95.81 102 ALA A O 1
ATOM 807 N N . PHE A 1 103 ? -5.550 -1.598 0.446 1.00 95.56 103 PHE A N 1
ATOM 808 C CA . PHE A 1 103 ? -6.227 -0.601 1.270 1.00 95.56 103 PHE A CA 1
ATOM 809 C C . PHE A 1 103 ? -7.082 0.322 0.396 1.00 95.56 103 PHE A C 1
ATOM 811 O O . PHE A 1 103 ? -6.558 1.279 -0.167 1.00 95.56 10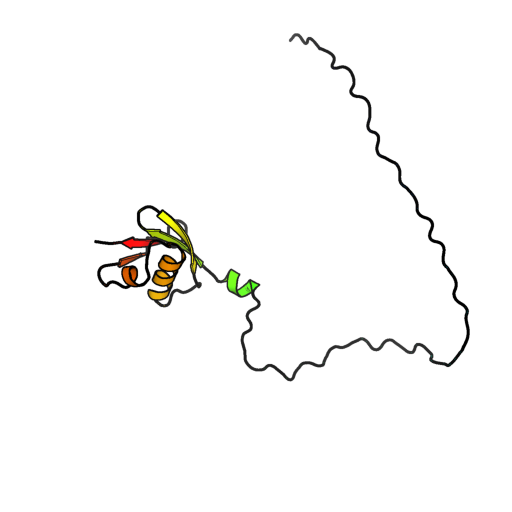3 PHE A O 1
ATOM 818 N N . PRO A 1 104 ? -8.407 0.104 0.311 1.00 92.06 104 PRO A N 1
ATOM 819 C CA . PRO A 1 104 ? -9.282 0.949 -0.507 1.00 92.06 104 PRO A CA 1
ATOM 820 C C . PRO A 1 104 ? -9.333 2.413 -0.035 1.00 92.06 104 PRO A C 1
ATOM 822 O O . PRO A 1 104 ? -9.705 3.291 -0.808 1.00 92.06 104 PRO A O 1
ATOM 825 N N . ASN A 1 105 ? -8.929 2.682 1.210 1.00 92.19 105 ASN A N 1
ATOM 826 C CA . ASN A 1 105 ? -8.841 4.028 1.779 1.00 92.19 105 ASN A CA 1
ATOM 827 C C . ASN A 1 105 ? -7.567 4.779 1.344 1.00 92.19 105 ASN A C 1
ATOM 829 O O . ASN A 1 105 ? -7.491 5.995 1.492 1.00 92.19 105 ASN A O 1
ATOM 833 N N . ILE A 1 106 ? -6.571 4.072 0.798 1.00 93.12 106 ILE A N 1
ATOM 834 C CA . ILE A 1 106 ? -5.315 4.648 0.315 1.00 93.12 106 ILE A CA 1
ATOM 835 C C . ILE A 1 106 ? -5.434 4.841 -1.192 1.00 93.12 106 ILE A C 1
ATOM 837 O O . ILE A 1 106 ? -5.383 3.896 -1.979 1.00 93.12 106 ILE A O 1
ATOM 841 N N . SER A 1 107 ? -5.584 6.094 -1.610 1.00 95.00 107 SER A N 1
ATOM 842 C CA . SER A 1 107 ? -5.620 6.424 -3.032 1.00 95.00 107 SER A CA 1
ATOM 843 C C . SER A 1 107 ? -4.217 6.411 -3.650 1.00 95.00 107 SER A C 1
ATOM 845 O O . SER A 1 107 ? -3.219 6.699 -2.986 1.00 95.00 107 SER A O 1
ATOM 847 N N . ARG A 1 108 ? -4.141 6.143 -4.961 1.00 94.62 108 ARG A N 1
ATOM 848 C CA . ARG A 1 108 ? -2.888 6.224 -5.733 1.00 94.62 108 ARG A CA 1
ATOM 849 C C . ARG A 1 108 ? -2.229 7.603 -5.620 1.00 94.62 108 ARG A C 1
ATOM 851 O O . ARG A 1 108 ? -1.032 7.683 -5.396 1.00 94.62 108 ARG A O 1
ATOM 858 N N . HIS A 1 109 ? -3.026 8.669 -5.705 1.00 94.94 109 HIS A N 1
ATOM 859 C CA . HIS A 1 109 ? -2.529 10.042 -5.599 1.00 94.94 109 HIS A CA 1
ATOM 860 C C . HIS A 1 109 ? -1.881 10.328 -4.245 1.00 94.94 109 HIS A C 1
ATOM 862 O O . HIS A 1 109 ? -0.865 11.007 -4.202 1.00 94.94 109 HIS A O 1
ATOM 868 N N . TYR A 1 110 ? -2.452 9.805 -3.158 1.00 94.38 110 TYR A N 1
ATOM 869 C CA . TYR A 1 110 ? -1.916 9.989 -1.812 1.00 94.38 110 TYR A CA 1
ATOM 870 C C . TYR A 1 110 ? -0.556 9.298 -1.649 1.00 94.38 110 TYR A C 1
ATOM 872 O O . TYR A 1 110 ? 0.426 9.951 -1.328 1.00 94.38 110 TYR A O 1
ATOM 880 N N . ILE A 1 111 ? -0.441 8.010 -1.984 1.00 92.94 111 ILE A N 1
ATOM 881 C CA . ILE A 1 111 ? 0.821 7.262 -1.809 1.00 92.94 111 ILE A CA 1
ATOM 882 C C . ILE A 1 111 ? 1.956 7.703 -2.756 1.00 92.94 111 ILE A C 1
ATOM 884 O O . ILE A 1 111 ? 3.136 7.408 -2.541 1.00 92.94 111 ILE A O 1
ATOM 888 N N . GLU A 1 112 ? 1.619 8.383 -3.849 1.00 93.38 112 GLU A N 1
ATOM 889 C CA . GLU A 1 112 ? 2.596 8.979 -4.763 1.00 93.38 112 GLU A CA 1
ATOM 890 C C . GLU A 1 112 ? 3.159 10.310 -4.259 1.00 93.38 112 GLU A C 1
ATOM 892 O O . GLU A 1 112 ? 4.166 10.771 -4.800 1.00 93.38 112 GLU A O 1
ATOM 897 N N . GLN A 1 113 ? 2.568 10.908 -3.218 1.00 94.00 113 GLN A N 1
ATOM 898 C CA . GLN A 1 113 ? 3.081 12.145 -2.644 1.00 94.00 113 GLN A CA 1
ATOM 899 C C . GLN A 1 113 ? 4.510 11.950 -2.114 1.00 94.00 113 GLN A C 1
ATOM 901 O O . GLN A 1 113 ? 4.819 10.921 -1.512 1.00 94.00 113 GLN A O 1
ATOM 906 N N . PRO A 1 114 ? 5.393 12.947 -2.299 1.00 90.56 114 PRO A N 1
ATOM 907 C CA . PRO A 1 114 ? 6.782 12.862 -1.853 1.00 90.56 114 PRO A CA 1
ATOM 908 C C . PRO A 1 114 ? 6.932 12.857 -0.324 1.00 90.56 114 PRO A C 1
ATOM 910 O O . PRO A 1 114 ? 7.992 12.488 0.175 1.00 90.56 114 PRO A O 1
ATOM 913 N N . SER A 1 115 ? 5.899 13.279 0.415 1.00 90.75 115 SER A N 1
ATOM 914 C CA . SER A 1 115 ? 5.839 13.203 1.878 1.00 90.75 115 SER A CA 1
ATOM 915 C C . SER A 1 115 ? 5.651 11.774 2.384 1.00 90.75 115 SER A C 1
ATOM 917 O O . SER A 1 115 ? 6.168 11.453 3.450 1.00 90.75 115 SER A O 1
ATOM 919 N N . ILE A 1 116 ? 4.971 10.921 1.612 1.00 92.06 116 ILE A N 1
ATOM 920 C CA . ILE A 1 116 ? 4.658 9.550 2.009 1.00 92.06 116 ILE A CA 1
ATOM 921 C C . ILE A 1 116 ? 5.865 8.653 1.788 1.00 92.06 116 ILE A C 1
ATOM 923 O O . ILE A 1 116 ? 6.407 8.546 0.679 1.00 92.06 116 ILE A O 1
ATOM 927 N N . LYS A 1 117 ? 6.262 7.958 2.851 1.00 93.00 117 LYS A N 1
ATOM 928 C CA . LYS A 1 117 ? 7.395 7.037 2.835 1.00 93.00 117 LYS A CA 1
ATOM 929 C C . LYS A 1 117 ? 6.910 5.618 3.058 1.00 93.00 117 LYS A C 1
ATOM 931 O O . LYS A 1 117 ? 5.963 5.364 3.790 1.00 93.00 117 LYS A O 1
ATOM 936 N N . VAL A 1 118 ? 7.581 4.688 2.391 1.00 92.44 118 VAL A N 1
ATOM 937 C CA . VAL A 1 118 ? 7.381 3.260 2.612 1.00 92.44 118 VAL A CA 1
ATOM 938 C C . VAL A 1 118 ? 8.669 2.723 3.207 1.00 92.44 118 VAL A C 1
ATOM 940 O O . VAL A 1 118 ? 9.705 2.727 2.538 1.00 92.44 118 VAL A O 1
ATOM 943 N N . TYR A 1 119 ? 8.608 2.280 4.454 1.00 92.31 119 TYR A N 1
ATOM 944 C CA . TYR A 1 119 ? 9.732 1.650 5.128 1.00 92.31 119 TYR A CA 1
ATOM 945 C C . TYR A 1 119 ? 9.653 0.138 4.980 1.00 92.31 119 TYR A C 1
ATOM 947 O O . TYR A 1 119 ? 8.574 -0.449 4.956 1.00 92.31 119 TYR A O 1
ATOM 955 N N . ILE A 1 120 ? 10.818 -0.492 4.872 1.00 89.31 120 ILE A N 1
ATOM 956 C CA . ILE A 1 120 ? 10.947 -1.944 4.944 1.00 89.31 120 ILE A CA 1
ATOM 957 C C . ILE A 1 120 ? 11.328 -2.256 6.383 1.00 89.31 120 ILE A C 1
ATOM 959 O O . ILE A 1 120 ? 12.394 -1.842 6.838 1.00 89.31 120 ILE A O 1
ATOM 963 N N . GLN A 1 121 ? 10.458 -2.955 7.099 1.00 83.19 121 GLN A N 1
ATOM 964 C CA . GLN A 1 121 ? 10.796 -3.444 8.428 1.00 83.19 121 GLN A CA 1
ATOM 965 C C . GLN A 1 121 ? 11.715 -4.665 8.310 1.00 83.19 121 GLN A C 1
ATOM 967 O O . GLN A 1 121 ? 11.677 -5.405 7.321 1.00 83.19 121 GLN A O 1
ATOM 972 N N . GLU A 1 122 ? 12.551 -4.879 9.329 1.00 76.25 122 GLU A N 1
ATOM 973 C CA . GLU A 1 122 ? 13.428 -6.047 9.395 1.00 76.25 122 GLU A CA 1
ATOM 974 C C . GLU A 1 122 ? 12.601 -7.334 9.235 1.00 76.25 122 GLU A C 1
ATOM 976 O O . GLU A 1 122 ? 11.563 -7.477 9.894 1.00 76.25 122 GLU A O 1
ATOM 981 N N . PRO A 1 123 ? 13.023 -8.280 8.372 1.00 69.12 123 PRO A N 1
ATOM 982 C CA . PRO A 1 123 ? 12.261 -9.490 8.123 1.00 69.12 123 PRO A CA 1
ATOM 983 C C . PRO A 1 123 ? 12.184 -10.361 9.377 1.00 69.12 123 PRO A C 1
ATOM 985 O O . PRO A 1 123 ? 13.032 -11.214 9.643 1.00 69.12 123 PRO A O 1
ATOM 988 N N . SER A 1 124 ? 11.116 -10.190 10.146 1.00 65.19 124 SER A N 1
ATOM 989 C CA . SER A 1 124 ? 10.835 -11.026 11.302 1.00 65.19 124 SER A CA 1
ATOM 990 C C . SER A 1 124 ? 10.467 -12.427 10.823 1.00 65.19 124 SER A C 1
ATOM 992 O O . SER A 1 124 ? 9.469 -12.623 10.132 1.00 65.19 124 SER A O 1
ATOM 994 N N . LYS A 1 125 ? 11.277 -13.427 11.194 1.00 72.44 125 LYS A N 1
ATOM 995 C CA . LYS A 1 125 ? 11.034 -14.849 10.874 1.00 72.44 125 LYS A CA 1
ATOM 996 C C . LYS A 1 125 ? 10.933 -15.131 9.363 1.00 72.44 125 LYS A C 1
ATOM 998 O O . LYS A 1 125 ? 10.196 -16.024 8.950 1.00 72.44 125 LYS A O 1
ATOM 1003 N N . GLY A 1 126 ? 11.666 -14.371 8.544 1.00 73.06 126 GLY A N 1
ATOM 1004 C CA . GLY A 1 126 ? 11.717 -14.560 7.088 1.00 73.06 126 GLY A CA 1
ATOM 1005 C C . GLY A 1 126 ? 10.511 -14.008 6.319 1.00 73.06 126 GLY A C 1
ATOM 1006 O O . GLY A 1 126 ? 10.346 -14.335 5.149 1.00 73.06 126 GLY A O 1
ATOM 1007 N N . GLN A 1 127 ? 9.667 -13.190 6.952 1.00 80.12 127 GLN A N 1
ATOM 1008 C CA . GLN A 1 127 ? 8.546 -12.513 6.295 1.00 80.12 127 GLN A CA 1
ATOM 1009 C C . GLN A 1 127 ? 8.897 -11.049 6.027 1.00 80.12 127 GLN A C 1
ATOM 1011 O O . GLN A 1 127 ? 9.457 -10.387 6.895 1.00 80.12 127 GLN A O 1
ATOM 1016 N N . LEU A 1 128 ? 8.563 -10.539 4.839 1.00 86.38 128 LEU A N 1
ATOM 1017 C CA . LEU A 1 128 ? 8.790 -9.136 4.478 1.00 86.38 128 LEU A CA 1
ATOM 1018 C C . LEU A 1 128 ? 7.619 -8.263 4.937 1.00 86.38 128 LEU A C 1
ATOM 1020 O O . LEU A 1 128 ? 6.462 -8.570 4.635 1.00 86.38 128 LEU A O 1
ATOM 1024 N N . PHE A 1 129 ? 7.940 -7.162 5.613 1.00 90.62 129 PHE A N 1
ATOM 1025 C CA . PHE A 1 129 ? 6.985 -6.175 6.109 1.00 90.62 129 PHE A CA 1
ATOM 1026 C C . PHE A 1 129 ? 7.287 -4.799 5.511 1.00 90.62 129 PHE A C 1
ATOM 1028 O O . PHE A 1 129 ? 8.421 -4.323 5.572 1.00 90.62 129 PHE A O 1
ATOM 1035 N N . TYR A 1 130 ? 6.265 -4.167 4.938 1.00 91.12 130 TYR A N 1
ATOM 1036 C CA . TYR A 1 130 ? 6.312 -2.797 4.440 1.00 91.12 130 TYR A CA 1
ATOM 1037 C C . TYR A 1 130 ? 5.353 -1.933 5.246 1.00 91.12 130 TYR A C 1
ATOM 1039 O O . TYR A 1 130 ? 4.180 -2.276 5.375 1.00 91.12 130 TYR A O 1
ATOM 1047 N N . GLU A 1 131 ? 5.827 -0.799 5.733 1.00 91.94 131 GLU A N 1
ATOM 1048 C CA . GLU A 1 131 ? 5.040 0.149 6.515 1.00 91.94 131 GLU A CA 1
ATOM 1049 C C . GLU A 1 131 ? 4.910 1.465 5.762 1.00 91.94 131 GLU A C 1
ATOM 1051 O O . GLU A 1 131 ? 5.893 1.973 5.223 1.00 91.94 131 GLU A O 1
ATOM 1056 N N . LEU A 1 132 ? 3.692 1.992 5.703 1.00 92.62 132 LEU A N 1
ATOM 1057 C CA . LEU A 1 132 ? 3.408 3.302 5.144 1.00 92.62 132 LEU A CA 1
ATOM 1058 C C . LEU A 1 132 ? 3.397 4.343 6.265 1.00 92.62 132 LEU A C 1
ATOM 1060 O O . LEU A 1 132 ? 2.591 4.239 7.187 1.00 92.62 132 LEU A O 1
ATOM 1064 N N . ASP A 1 133 ? 4.278 5.332 6.147 1.00 89.38 133 ASP A N 1
ATOM 1065 C CA . ASP A 1 133 ? 4.438 6.448 7.079 1.00 89.38 133 ASP A CA 1
ATOM 1066 C C . ASP A 1 133 ? 3.960 7.748 6.427 1.00 89.38 133 ASP A C 1
ATOM 1068 O O . ASP A 1 133 ? 4.379 8.088 5.310 1.00 89.38 133 ASP A O 1
ATOM 1072 N N . ASP A 1 134 ? 3.078 8.448 7.137 1.00 81.69 134 ASP A N 1
ATOM 1073 C CA . ASP A 1 134 ? 2.545 9.761 6.781 1.00 81.69 134 ASP A CA 1
ATOM 1074 C C . ASP A 1 134 ? 2.948 10.763 7.875 1.00 81.69 134 ASP A C 1
ATOM 1076 O O . ASP A 1 134 ? 2.547 10.569 9.027 1.00 81.69 134 ASP A O 1
ATOM 1080 N N . PRO A 1 135 ? 3.791 11.764 7.559 1.00 66.44 135 PRO A N 1
ATOM 1081 C CA . PRO A 1 135 ? 4.314 12.721 8.534 1.00 66.44 135 PRO A CA 1
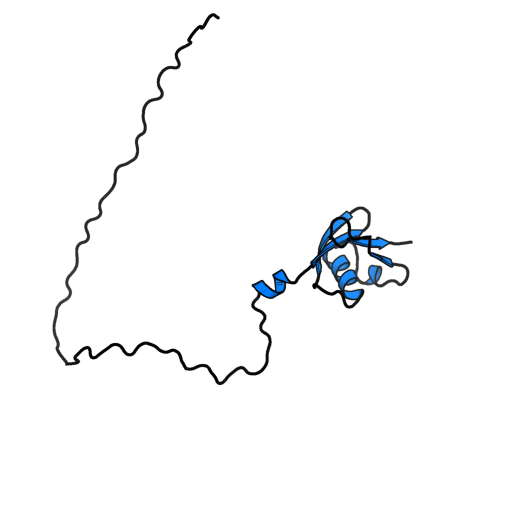ATOM 1082 C C . PRO A 1 135 ? 3.292 13.732 9.075 1.00 66.44 135 PRO A C 1
ATOM 1084 O O . PRO A 1 135 ? 2.313 14.064 8.370 1.00 66.44 135 PRO A O 1
#

Organism: NCBI:txid51022

Radius of gyration: 34.74 Å; chains: 1; bounding box: 45×72×93 Å

Sequence (135 aa):
NDHAEYADPRRPSSTLPTMGTRPITPVRGPAQTQFGGSPSTMPRWEPNRTEHFLKNGEYATPGRQLEQMNVVFLQANDEVKRAILPPEVHSLDQVKMAFVRAFPNISRHYIEQPSIKVYIQEPSKGQLFYELDDP